Protein AF-A0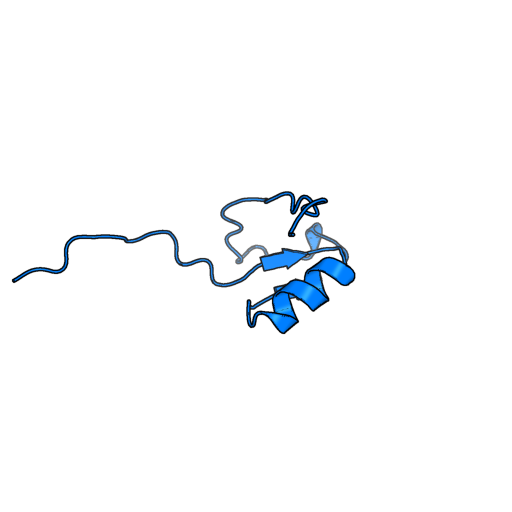A0C3K5Q9-F1 (afdb_monomer_lite)

pLDDT: mean 72.53, std 14.72, range [38.38, 90.19]

Foldseek 3Di:
DDDDDDPPPPPQAEEDCDPVVQVVCVVVVGDYDHDVDPVPPPPPDDPPDDDDPDDPPDPD

Secondary structure (DSSP, 8-state):
-------------EEES-HHHHHHHHHTT--EEE-S-GGGS-TTS-----------TT--

Organism: NCBI:txid870435

Radius of gyration: 14.75 Å; chains: 1; bounding box: 37×41×24 Å

Sequence (60 aa):
MGTFVDSFDRWIGAFTTDPDICQRLFEICVPVWMVWKPDRVPPDMQVSKTVEITRPHDIV

Structure (mmCIF, N/CA/C/O backbone):
data_AF-A0A0C3K5Q9-F1
#
_entry.id   AF-A0A0C3K5Q9-F1
#
loop_
_atom_site.group_PDB
_atom_site.id
_atom_site.type_symbol
_atom_site.label_atom_id
_atom_site.label_alt_id
_atom_site.label_comp_id
_atom_site.label_asym_id
_atom_site.label_entity_id
_atom_site.label_seq_id
_atom_site.pdbx_PDB_ins_code
_atom_site.Cartn_x
_atom_site.Cartn_y
_atom_site.Cartn_z
_atom_site.occupancy
_atom_site.B_iso_or_equiv
_atom_site.auth_seq_id
_atom_site.auth_comp_id
_atom_site.auth_asym_id
_atom_site.auth_atom_id
_atom_site.pdbx_PDB_model_num
ATOM 1 N N . MET A 1 1 ? -18.559 -25.922 -4.517 1.00 38.38 1 MET A N 1
ATOM 2 C CA . MET A 1 1 ? -18.928 -24.957 -5.577 1.00 38.38 1 MET A CA 1
ATOM 3 C C . MET A 1 1 ? -18.015 -23.752 -5.423 1.00 38.38 1 MET A C 1
ATOM 5 O O . MET A 1 1 ? -17.789 -23.348 -4.292 1.00 38.38 1 MET A O 1
ATOM 9 N N . GLY A 1 2 ? -17.374 -23.345 -6.519 1.00 46.00 2 GLY A N 1
ATOM 10 C CA . GLY A 1 2 ? -16.070 -22.674 -6.557 1.00 46.00 2 GLY A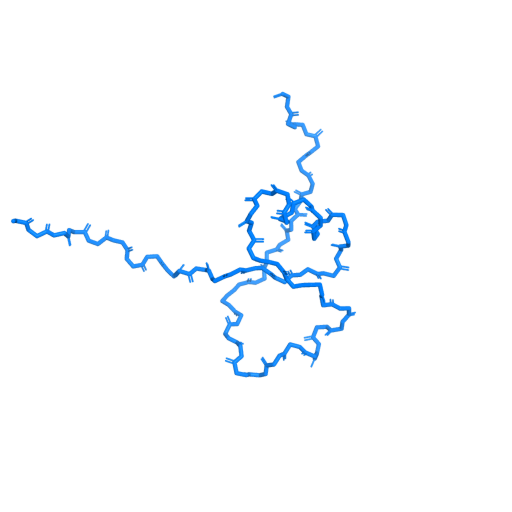 CA 1
ATOM 11 C C . GLY A 1 2 ? -15.986 -21.299 -5.894 1.00 46.00 2 GLY A C 1
ATOM 12 O O . GLY A 1 2 ? -16.912 -20.498 -5.969 1.00 46.00 2 GLY A O 1
ATOM 13 N N . THR A 1 3 ? -14.835 -21.038 -5.276 1.00 53.34 3 THR A N 1
ATOM 14 C CA . THR A 1 3 ? -14.427 -19.743 -4.726 1.00 53.34 3 THR A CA 1
ATOM 15 C C . THR A 1 3 ? -14.153 -18.768 -5.871 1.00 53.34 3 THR A C 1
ATOM 17 O O . THR A 1 3 ? -13.104 -18.838 -6.514 1.00 53.34 3 THR A O 1
ATOM 20 N N . PHE A 1 4 ? -15.109 -17.887 -6.159 1.00 53.84 4 PHE A N 1
ATOM 21 C CA . PHE A 1 4 ? -14.917 -16.778 -7.089 1.00 53.84 4 PHE A CA 1
ATOM 22 C C . PHE A 1 4 ? -14.109 -15.663 -6.406 1.00 53.84 4 PHE A C 1
ATOM 24 O O . PHE A 1 4 ? -14.619 -14.971 -5.534 1.00 53.84 4 PHE A O 1
ATOM 31 N N . VAL A 1 5 ? -12.832 -15.608 -6.796 1.00 54.06 5 VAL A N 1
ATOM 32 C CA . VAL A 1 5 ? -11.941 -14.449 -7.000 1.00 54.06 5 VAL A CA 1
ATOM 33 C C . VAL A 1 5 ? -12.064 -13.282 -6.013 1.00 54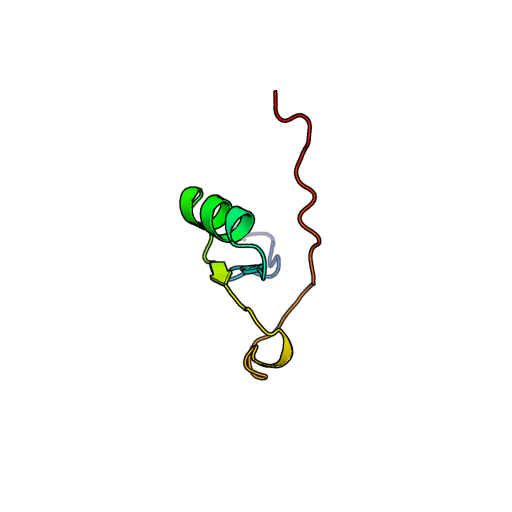.06 5 VAL A C 1
ATOM 35 O O . VAL A 1 5 ? -12.982 -12.482 -6.112 1.00 54.06 5 VAL A O 1
ATOM 38 N N . ASP A 1 6 ? -11.024 -13.095 -5.199 1.00 47.25 6 ASP A N 1
ATOM 39 C CA . ASP A 1 6 ? -10.263 -11.851 -5.333 1.00 47.25 6 ASP A CA 1
ATOM 40 C C . ASP A 1 6 ? -8.793 -12.061 -4.961 1.00 47.25 6 ASP A C 1
ATOM 42 O O . ASP A 1 6 ? -8.389 -12.078 -3.799 1.00 47.25 6 ASP A O 1
ATOM 46 N N . SER A 1 7 ? -7.972 -12.272 -5.984 1.00 55.25 7 SER A N 1
ATOM 47 C CA . SER A 1 7 ? -6.533 -12.058 -5.913 1.00 55.25 7 SER A CA 1
ATOM 48 C C . SER A 1 7 ? -6.261 -10.554 -5.933 1.00 55.25 7 SER A C 1
ATOM 50 O O . SER A 1 7 ? -5.604 -10.059 -6.846 1.00 55.25 7 SER A O 1
ATOM 52 N N . PHE A 1 8 ? -6.779 -9.816 -4.949 1.00 50.78 8 PHE A N 1
ATOM 53 C CA . PHE A 1 8 ? -6.216 -8.510 -4.648 1.00 50.78 8 PHE A CA 1
ATOM 54 C C . PHE A 1 8 ? -4.793 -8.763 -4.178 1.00 50.78 8 PHE A C 1
ATOM 56 O O . PHE A 1 8 ? -4.584 -9.558 -3.258 1.00 50.78 8 PHE A O 1
ATOM 63 N N . ASP A 1 9 ? -3.830 -8.130 -4.843 1.00 58.81 9 ASP A N 1
ATOM 64 C CA . ASP A 1 9 ? -2.436 -8.043 -4.428 1.00 58.81 9 ASP A CA 1
ATOM 65 C C . ASP A 1 9 ? -2.344 -8.070 -2.903 1.00 58.81 9 ASP A C 1
ATOM 67 O O . ASP A 1 9 ? -2.788 -7.146 -2.225 1.00 58.81 9 ASP A O 1
ATOM 71 N N . ARG A 1 10 ? -1.869 -9.175 -2.325 1.00 61.44 10 ARG A N 1
ATOM 72 C CA . ARG A 1 10 ? -1.825 -9.323 -0.871 1.00 61.44 10 ARG A CA 1
ATOM 73 C C . ARG A 1 10 ? -0.677 -8.456 -0.369 1.00 61.44 10 ARG A C 1
ATOM 75 O O . ARG A 1 10 ? 0.459 -8.917 -0.315 1.00 61.44 10 ARG A O 1
ATOM 82 N N . TRP A 1 11 ? -0.961 -7.194 -0.051 1.00 66.00 11 TRP A N 1
ATOM 83 C CA . TRP A 1 11 ? 0.009 -6.281 0.551 1.00 66.00 11 TRP A CA 1
ATOM 84 C C . TRP A 1 11 ? 0.576 -6.938 1.816 1.00 66.00 11 TRP A C 1
ATOM 86 O O . TRP A 1 11 ? -0.164 -7.266 2.742 1.00 66.00 11 TRP A O 1
ATOM 96 N N . ILE A 1 12 ? 1.889 -7.185 1.827 1.00 80.81 12 ILE A N 1
ATOM 97 C CA . ILE A 1 12 ? 2.584 -7.861 2.937 1.00 80.81 12 ILE A CA 1
ATOM 98 C C . ILE A 1 12 ? 2.846 -6.882 4.093 1.00 80.81 12 ILE A C 1
ATOM 100 O O . ILE A 1 12 ? 2.996 -7.300 5.238 1.00 80.81 12 ILE A O 1
ATOM 104 N N . GLY A 1 13 ? 2.855 -5.580 3.807 1.00 83.00 13 GLY A N 1
ATOM 105 C CA . GLY A 1 13 ? 3.019 -4.517 4.788 1.00 83.00 13 GLY A CA 1
ATOM 106 C C . GLY A 1 13 ? 3.297 -3.171 4.126 1.00 83.00 13 GLY A C 1
ATOM 107 O O . GLY A 1 13 ? 3.112 -3.016 2.917 1.00 83.00 13 GLY A O 1
ATOM 108 N N . ALA A 1 14 ? 3.742 -2.203 4.921 1.00 85.19 14 ALA A N 1
ATOM 109 C CA . ALA A 1 14 ? 3.979 -0.830 4.492 1.00 85.19 14 ALA A CA 1
ATOM 110 C C . ALA A 1 14 ? 5.400 -0.350 4.813 1.00 85.19 14 ALA A C 1
ATOM 112 O O . ALA A 1 14 ? 6.012 -0.750 5.801 1.00 85.19 14 ALA A O 1
ATOM 113 N N . PHE A 1 15 ? 5.896 0.577 4.001 1.00 85.69 15 PHE A N 1
ATOM 114 C CA . PHE A 1 15 ? 7.101 1.347 4.288 1.00 85.69 15 PHE A CA 1
ATOM 115 C C . PHE A 1 15 ? 6.724 2.766 4.671 1.00 85.69 15 PHE A C 1
ATOM 117 O O . PHE A 1 15 ? 5.848 3.360 4.047 1.00 85.69 15 PHE A O 1
ATOM 124 N N . THR A 1 16 ? 7.404 3.327 5.665 1.00 86.44 16 THR A N 1
ATOM 125 C CA . THR A 1 16 ? 7.218 4.730 6.041 1.00 86.44 16 THR A CA 1
ATOM 126 C C . THR A 1 16 ? 8.529 5.359 6.489 1.00 86.44 16 THR A C 1
ATOM 128 O O . THR A 1 16 ? 9.361 4.710 7.118 1.00 86.44 16 THR A O 1
ATOM 131 N N . THR A 1 17 ? 8.714 6.636 6.171 1.00 87.25 17 THR A N 1
ATOM 132 C CA . THR A 1 17 ? 9.791 7.480 6.710 1.00 87.25 17 THR A CA 1
ATOM 133 C C . THR A 1 17 ? 9.344 8.241 7.964 1.00 87.25 17 THR A C 1
ATOM 135 O O . THR A 1 17 ? 10.181 8.827 8.642 1.00 87.25 17 THR A O 1
ATOM 138 N N . ASP A 1 18 ? 8.037 8.273 8.253 1.00 88.31 18 ASP A N 1
ATOM 139 C CA . ASP A 1 18 ? 7.430 9.014 9.365 1.00 88.31 18 ASP A CA 1
ATOM 140 C C . ASP A 1 18 ? 7.256 8.092 10.596 1.00 88.31 18 ASP A C 1
ATOM 142 O O . ASP A 1 18 ? 6.532 7.087 10.505 1.00 88.31 18 ASP A O 1
ATOM 146 N N . PRO A 1 19 ? 7.891 8.411 11.744 1.00 87.06 19 PRO A N 1
ATOM 147 C CA . PRO A 1 19 ? 7.747 7.661 12.991 1.00 87.06 19 PRO A CA 1
ATOM 148 C C . PRO A 1 19 ? 6.321 7.597 13.545 1.00 87.06 19 PRO A C 1
ATOM 150 O O . PRO A 1 19 ? 5.917 6.533 14.013 1.00 87.06 19 PRO A O 1
ATOM 153 N N . ASP A 1 20 ? 5.544 8.679 13.450 1.00 89.75 20 ASP A N 1
ATOM 154 C CA . ASP A 1 20 ? 4.170 8.729 13.967 1.00 89.75 20 ASP A CA 1
ATOM 155 C C . ASP A 1 20 ? 3.280 7.760 13.180 1.00 89.75 20 ASP A C 1
ATOM 157 O O . ASP A 1 20 ? 2.450 7.040 13.737 1.00 89.75 20 ASP A O 1
ATOM 161 N N . ILE A 1 21 ? 3.474 7.709 11.861 1.00 86.62 21 ILE A N 1
ATOM 162 C CA . ILE A 1 21 ? 2.773 6.771 10.981 1.00 86.62 21 ILE A CA 1
ATOM 163 C C . ILE A 1 21 ? 3.231 5.334 11.240 1.00 86.62 21 ILE A C 1
ATOM 165 O O . ILE A 1 21 ? 2.399 4.428 11.275 1.00 86.62 21 ILE A O 1
ATOM 169 N N . CYS A 1 22 ? 4.530 5.118 11.465 1.00 87.62 22 CYS A N 1
ATOM 170 C CA . CYS A 1 22 ? 5.063 3.800 11.804 1.00 87.62 22 CYS A CA 1
ATOM 171 C C . CYS A 1 22 ? 4.420 3.252 13.079 1.00 87.62 22 CYS A C 1
ATOM 173 O O . CYS A 1 22 ? 3.999 2.098 13.112 1.00 87.62 22 CYS A O 1
ATOM 175 N N . GLN A 1 23 ? 4.312 4.087 14.112 1.00 87.31 23 GLN A N 1
ATOM 176 C CA . GLN A 1 23 ? 3.691 3.703 15.369 1.00 87.31 23 GLN A CA 1
ATOM 177 C C . GLN A 1 23 ? 2.206 3.375 15.185 1.00 87.31 23 GLN A C 1
ATOM 179 O O . GLN A 1 23 ? 1.769 2.310 15.608 1.00 87.31 23 GLN A O 1
ATOM 184 N N . ARG A 1 24 ? 1.444 4.231 14.492 1.00 89.88 24 ARG A N 1
ATOM 185 C CA . ARG A 1 24 ? 0.012 3.991 14.238 1.00 89.88 24 ARG A CA 1
ATOM 186 C C . ARG A 1 24 ? -0.236 2.684 13.492 1.00 89.88 24 ARG A C 1
ATOM 188 O O . ARG A 1 24 ? -1.153 1.951 13.840 1.00 89.88 24 ARG A O 1
ATOM 195 N N . LEU A 1 25 ? 0.577 2.384 12.476 1.00 87.75 25 LEU A N 1
ATOM 196 C CA . LEU A 1 25 ? 0.472 1.137 11.712 1.00 87.75 25 LEU A CA 1
ATOM 197 C C . LEU A 1 25 ? 0.816 -0.086 12.570 1.00 87.75 25 LEU A C 1
ATOM 199 O O . LEU A 1 25 ? 0.125 -1.101 12.493 1.00 87.75 25 LEU A O 1
ATOM 203 N N . PHE A 1 26 ? 1.831 0.029 13.428 1.00 84.62 26 PHE A N 1
ATOM 204 C CA . PHE A 1 26 ? 2.176 -1.014 14.388 1.00 84.62 26 PHE A CA 1
ATOM 205 C C . PHE A 1 26 ? 1.045 -1.272 15.397 1.00 84.62 26 PHE A C 1
ATOM 207 O O . PHE A 1 26 ? 0.697 -2.426 15.639 1.00 84.62 26 PHE A O 1
ATOM 214 N N . GLU A 1 27 ? 0.428 -0.216 15.936 1.00 90.19 27 GLU A N 1
ATOM 215 C CA . GLU A 1 27 ? -0.687 -0.302 16.893 1.00 90.19 27 GLU A CA 1
ATOM 216 C C . GLU A 1 27 ? -1.913 -1.028 16.318 1.00 90.19 27 GLU A C 1
ATOM 218 O O . GLU A 1 27 ? -2.599 -1.741 17.048 1.00 90.19 27 GLU A O 1
ATOM 223 N N . ILE A 1 28 ? -2.163 -0.909 15.010 1.00 89.44 28 ILE A N 1
ATOM 224 C CA . ILE A 1 28 ? -3.248 -1.625 14.315 1.00 89.44 28 ILE A CA 1
ATOM 225 C C . ILE A 1 28 ? -2.809 -2.977 13.721 1.00 89.44 28 ILE A C 1
ATOM 227 O O . ILE A 1 28 ? -3.517 -3.542 12.886 1.00 89.44 28 ILE A O 1
ATOM 231 N N . CYS A 1 29 ? -1.650 -3.503 14.132 1.00 87.00 29 CYS A N 1
ATOM 232 C CA . CYS A 1 29 ? -1.087 -4.784 13.690 1.00 87.00 29 CYS A CA 1
ATOM 233 C C . CYS A 1 29 ? -0.791 -4.881 12.178 1.00 87.00 29 CYS A C 1
ATOM 235 O O . CYS A 1 29 ? -0.753 -5.984 11.626 1.00 87.00 29 CYS A O 1
ATOM 237 N N . VAL A 1 30 ? -0.548 -3.757 11.497 1.00 86.19 30 VAL A N 1
ATOM 238 C CA . VAL A 1 30 ? -0.062 -3.756 10.110 1.00 86.19 30 VAL A CA 1
ATOM 239 C C . VAL A 1 30 ? 1.462 -3.918 10.119 1.00 86.19 30 VAL A C 1
ATOM 241 O O . VAL A 1 30 ? 2.149 -3.118 10.759 1.00 86.19 30 VAL A O 1
ATOM 244 N N . PRO A 1 31 ? 2.032 -4.907 9.403 1.00 86.06 31 PRO A N 1
ATOM 245 C CA . PRO A 1 31 ? 3.478 -5.007 9.252 1.00 86.06 31 PRO A CA 1
ATOM 246 C C . PRO A 1 31 ? 4.025 -3.729 8.614 1.00 86.06 31 PRO A C 1
ATOM 248 O O . PRO A 1 31 ? 3.606 -3.341 7.522 1.00 86.06 31 PRO A O 1
ATOM 251 N N . VAL A 1 32 ? 4.937 -3.052 9.305 1.00 87.94 32 VAL A N 1
ATOM 252 C CA . VAL A 1 32 ? 5.482 -1.766 8.872 1.00 87.94 32 VAL A CA 1
ATOM 253 C C . VAL A 1 32 ? 6.990 -1.727 9.072 1.00 87.94 32 VAL A C 1
ATOM 255 O O . VAL A 1 32 ? 7.511 -2.182 10.090 1.00 87.94 32 VAL A O 1
ATOM 258 N N . TRP A 1 33 ? 7.693 -1.159 8.097 1.00 87.19 33 TRP A N 1
ATOM 259 C CA . TRP A 1 33 ? 9.133 -0.940 8.145 1.00 87.19 33 TRP A CA 1
ATOM 260 C C . TRP A 1 33 ? 9.439 0.554 8.074 1.00 87.19 33 TRP A C 1
ATOM 262 O O . TRP A 1 33 ? 9.081 1.239 7.111 1.00 87.19 33 TRP A O 1
ATOM 272 N N . MET A 1 34 ? 10.144 1.051 9.090 1.00 84.88 34 MET A N 1
ATOM 273 C CA . MET A 1 34 ? 10.656 2.416 9.107 1.00 84.88 34 MET A CA 1
ATOM 274 C C . MET A 1 34 ? 11.892 2.516 8.208 1.00 84.88 34 MET A C 1
ATOM 276 O O . MET A 1 34 ? 12.948 1.960 8.516 1.00 84.88 34 MET A O 1
ATOM 280 N N . VAL A 1 35 ? 11.771 3.234 7.097 1.00 83.06 35 VAL A N 1
ATOM 281 C CA . VAL A 1 35 ? 12.843 3.418 6.117 1.00 83.06 35 VAL A CA 1
ATOM 282 C C . VAL A 1 35 ? 13.247 4.879 6.109 1.00 83.06 35 VAL A C 1
ATOM 284 O O . VAL A 1 35 ? 12.553 5.722 5.569 1.00 83.06 35 VAL A O 1
ATOM 287 N N . TRP A 1 36 ? 14.405 5.182 6.687 1.00 75.38 36 TRP A N 1
ATOM 288 C CA . TRP A 1 36 ? 14.944 6.546 6.736 1.00 75.38 36 TRP A CA 1
ATOM 289 C C . TRP A 1 36 ? 15.502 7.026 5.394 1.00 75.38 36 TRP A C 1
ATOM 291 O O . TRP A 1 36 ? 15.666 8.224 5.175 1.00 75.38 36 TRP A O 1
ATOM 301 N N . LYS A 1 37 ? 15.847 6.087 4.510 1.00 79.50 37 LYS A N 1
ATOM 302 C CA . LYS A 1 37 ? 16.418 6.360 3.194 1.00 79.50 37 LYS A CA 1
ATOM 303 C C . LYS A 1 37 ? 15.791 5.407 2.164 1.00 79.50 37 LYS A C 1
ATOM 305 O O . LYS A 1 37 ? 16.081 4.212 2.225 1.00 79.50 37 LYS A O 1
ATOM 310 N N . PRO A 1 38 ? 14.894 5.886 1.283 1.00 70.25 38 PRO A N 1
ATOM 311 C CA . PRO A 1 38 ? 14.142 5.033 0.352 1.00 70.25 38 PRO A CA 1
ATOM 312 C C . PRO A 1 38 ? 15.00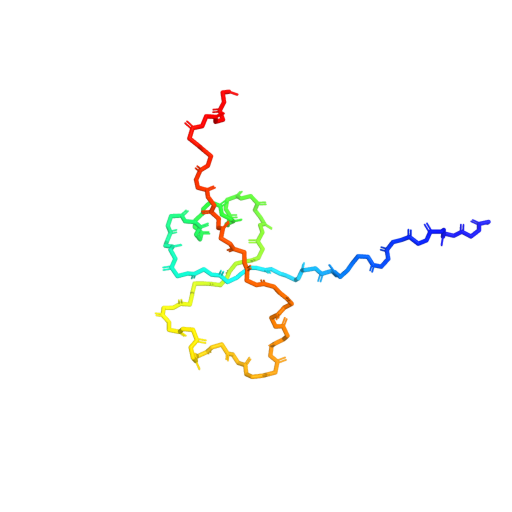8 4.232 -0.631 1.00 70.25 38 PRO A C 1
ATOM 314 O O . PRO A 1 38 ? 14.621 3.150 -1.052 1.00 70.25 38 PRO A O 1
ATOM 317 N N . ASP A 1 39 ? 16.206 4.722 -0.946 1.00 76.75 39 ASP A N 1
ATOM 318 C CA . ASP A 1 39 ? 17.231 4.036 -1.748 1.00 76.75 39 ASP A CA 1
ATOM 319 C C . ASP A 1 39 ? 17.787 2.763 -1.082 1.00 76.75 39 ASP A C 1
ATOM 321 O O . ASP A 1 39 ? 18.479 1.978 -1.727 1.00 76.75 39 ASP A O 1
ATOM 325 N N . ARG A 1 40 ? 17.492 2.545 0.206 1.00 75.56 40 ARG A N 1
ATOM 326 C CA . ARG A 1 40 ? 17.865 1.339 0.956 1.00 75.56 40 ARG A CA 1
ATOM 327 C C . ARG A 1 40 ? 16.775 0.275 0.998 1.00 75.56 40 ARG A C 1
ATOM 329 O O . ARG A 1 40 ? 16.988 -0.750 1.645 1.00 75.56 40 ARG A O 1
ATOM 336 N N . VAL A 1 41 ? 15.623 0.500 0.360 1.00 74.88 41 VAL A N 1
ATOM 337 C CA . VAL A 1 41 ? 14.641 -0.574 0.175 1.00 74.88 41 VAL A CA 1
ATOM 338 C C . VAL A 1 41 ? 15.299 -1.655 -0.692 1.00 74.88 41 VAL A C 1
ATOM 34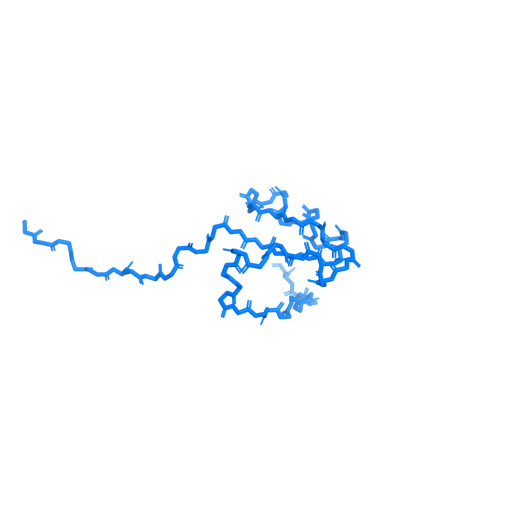0 O O . VAL A 1 41 ? 15.813 -1.323 -1.763 1.00 74.88 41 VAL A O 1
ATOM 343 N N . PRO A 1 42 ? 15.340 -2.920 -0.237 1.00 79.12 42 PRO A N 1
ATOM 344 C CA . PRO A 1 42 ? 15.961 -3.992 -1.002 1.00 79.12 42 PRO A CA 1
ATOM 345 C C . PRO A 1 42 ? 15.371 -4.085 -2.423 1.00 79.12 42 PRO A C 1
ATOM 347 O O . PRO A 1 42 ? 14.154 -3.981 -2.580 1.00 79.12 42 PRO A O 1
ATOM 350 N N . PRO A 1 43 ? 16.197 -4.251 -3.472 1.00 72.00 43 PRO A N 1
ATOM 351 C CA . PRO A 1 43 ? 15.739 -4.226 -4.866 1.00 72.00 43 PRO A CA 1
ATOM 352 C C . PRO A 1 43 ? 14.875 -5.439 -5.244 1.00 72.00 43 PRO A C 1
ATOM 354 O O . PRO A 1 43 ? 14.169 -5.413 -6.247 1.00 72.00 43 PRO A O 1
ATOM 357 N N . ASP A 1 44 ? 14.935 -6.503 -4.447 1.00 80.75 44 ASP A N 1
ATOM 358 C CA . ASP A 1 44 ? 14.076 -7.684 -4.515 1.00 80.75 44 ASP A CA 1
ATOM 359 C C . ASP A 1 44 ? 12.677 -7.440 -3.923 1.00 80.75 44 ASP A C 1
ATOM 361 O O . ASP A 1 44 ? 11.780 -8.274 -4.068 1.00 80.75 44 ASP A O 1
ATOM 365 N N . MET A 1 45 ? 12.455 -6.281 -3.297 1.00 76.88 45 MET A N 1
ATOM 366 C CA . MET A 1 45 ? 11.158 -5.894 -2.767 1.00 76.88 45 MET A CA 1
ATOM 367 C C . MET A 1 45 ? 10.282 -5.264 -3.851 1.00 76.88 45 MET A C 1
ATOM 369 O O . MET A 1 45 ? 10.577 -4.194 -4.382 1.00 76.88 45 MET A O 1
ATOM 373 N N . GLN A 1 46 ? 9.147 -5.896 -4.147 1.00 74.00 46 GLN A N 1
ATOM 374 C CA . GLN A 1 46 ? 8.161 -5.328 -5.064 1.00 74.00 46 GLN A CA 1
ATOM 375 C C . GLN A 1 46 ? 7.332 -4.253 -4.357 1.00 74.00 46 GLN A C 1
ATOM 377 O O . GLN A 1 46 ? 6.364 -4.544 -3.654 1.00 74.00 46 GLN A O 1
ATOM 382 N N . VAL A 1 47 ? 7.704 -2.990 -4.558 1.00 71.94 47 VAL A N 1
ATOM 383 C CA . VAL A 1 47 ? 6.882 -1.849 -4.140 1.00 71.94 47 VAL A CA 1
ATOM 384 C C . VAL A 1 47 ? 5.770 -1.652 -5.171 1.00 71.94 47 VAL A C 1
ATOM 386 O O . VAL A 1 47 ? 5.983 -1.060 -6.223 1.00 71.94 47 VAL A O 1
ATOM 389 N N . SER A 1 48 ? 4.579 -2.178 -4.870 1.00 70.12 48 SER A N 1
ATOM 390 C CA . SER A 1 48 ? 3.417 -2.126 -5.774 1.00 70.12 48 SER A CA 1
ATOM 391 C C . SER A 1 48 ? 2.906 -0.696 -5.995 1.00 70.12 48 SER A C 1
ATOM 393 O O . SER A 1 48 ? 2.591 -0.306 -7.119 1.00 70.12 48 SER A O 1
ATOM 395 N N . LYS A 1 49 ? 2.845 0.117 -4.931 1.00 71.69 49 LYS A N 1
ATOM 396 C CA . LYS A 1 49 ? 2.363 1.499 -5.002 1.00 71.69 49 LYS A CA 1
ATOM 397 C C . LYS A 1 49 ? 2.893 2.326 -3.835 1.00 71.69 49 LYS A C 1
ATOM 399 O O . LYS A 1 49 ? 2.841 1.899 -2.685 1.00 71.69 49 LYS 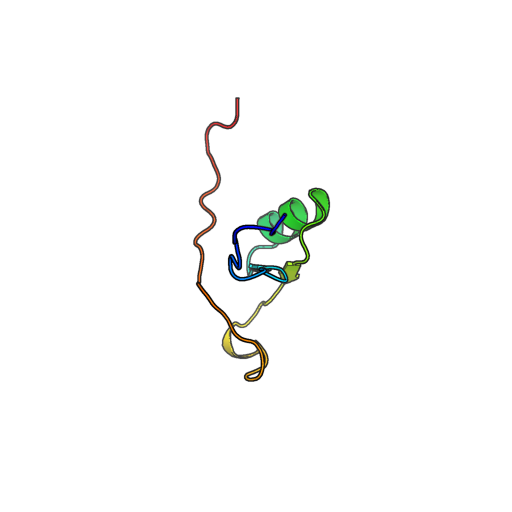A O 1
ATOM 404 N N . THR A 1 50 ? 3.336 3.542 -4.128 1.00 71.31 50 THR A N 1
ATOM 405 C CA . THR A 1 50 ? 3.577 4.558 -3.101 1.00 71.31 50 THR A CA 1
ATOM 406 C C . THR A 1 50 ? 2.241 5.176 -2.706 1.00 71.31 50 THR A C 1
ATOM 408 O O . THR A 1 50 ? 1.486 5.633 -3.565 1.00 71.31 50 THR A O 1
ATOM 411 N N . VAL A 1 51 ? 1.931 5.164 -1.413 1.00 66.50 51 VAL A N 1
ATOM 412 C CA . VAL A 1 51 ? 0.708 5.762 -0.872 1.00 66.50 51 VAL A CA 1
ATOM 413 C C . VAL A 1 51 ? 1.105 6.929 0.013 1.00 66.50 51 VAL A C 1
ATOM 415 O O . VAL A 1 51 ? 1.886 6.765 0.948 1.00 66.50 51 VAL A O 1
ATOM 418 N N . GLU A 1 52 ? 0.557 8.104 -0.273 1.00 66.19 52 GLU A N 1
ATOM 419 C CA . GLU A 1 52 ? 0.615 9.223 0.659 1.00 66.19 52 GLU A CA 1
ATOM 420 C C . GLU A 1 52 ? -0.423 8.984 1.751 1.00 66.19 52 GLU A C 1
ATOM 422 O O . GLU A 1 52 ? -1.627 8.948 1.491 1.00 66.19 52 GLU A O 1
ATOM 427 N N . ILE A 1 53 ? 0.043 8.776 2.980 1.00 64.69 53 ILE A N 1
ATOM 428 C CA . ILE A 1 53 ? -0.849 8.674 4.130 1.00 64.69 53 ILE A CA 1
ATOM 429 C C . ILE A 1 53 ? -1.199 10.099 4.540 1.00 64.69 53 ILE A C 1
ATOM 431 O O . ILE A 1 53 ? -0.454 10.767 5.259 1.00 64.69 53 ILE A O 1
ATOM 435 N N . THR A 1 54 ? -2.337 10.589 4.059 1.00 62.50 54 THR A N 1
ATOM 436 C CA . THR A 1 54 ? -2.906 11.830 4.571 1.00 62.50 54 THR A CA 1
ATOM 437 C C . THR A 1 54 ? -3.386 11.571 5.995 1.00 62.50 54 THR A C 1
ATOM 439 O O . THR A 1 54 ? -4.126 10.624 6.254 1.00 62.50 54 THR A O 1
ATOM 442 N N . ARG A 1 55 ? -2.936 12.386 6.959 1.00 58.47 55 ARG A N 1
ATOM 443 C CA . ARG A 1 55 ? -3.518 12.374 8.307 1.00 58.47 55 ARG A CA 1
ATOM 444 C C . ARG A 1 55 ? -4.999 12.733 8.140 1.00 58.47 55 ARG A C 1
ATOM 446 O O . ARG A 1 55 ? -5.267 13.849 7.685 1.00 58.47 55 ARG A O 1
ATOM 453 N N . PRO A 1 56 ? -5.954 11.845 8.459 1.00 56.62 56 PRO A N 1
ATOM 454 C CA . PRO A 1 56 ? -7.347 12.248 8.462 1.00 56.62 56 PRO A CA 1
ATOM 455 C C . PRO A 1 56 ? -7.486 13.275 9.584 1.00 56.62 56 PRO A C 1
ATOM 457 O O . PRO A 1 56 ? -7.223 12.971 10.746 1.00 56.62 56 PRO A O 1
ATOM 460 N N . HIS A 1 57 ? -7.787 14.518 9.215 1.00 49.53 57 HIS A N 1
ATOM 461 C CA . HIS A 1 57 ? -7.920 15.611 10.177 1.00 49.53 57 HIS A CA 1
ATOM 462 C C . HIS A 1 57 ? -9.237 15.528 10.968 1.00 49.53 57 HIS A C 1
ATOM 464 O O . HIS A 1 57 ? -9.382 16.259 11.937 1.00 49.53 57 HIS A O 1
ATOM 470 N N . ASP A 1 58 ? -10.130 14.587 10.630 1.00 44.34 58 ASP A N 1
ATOM 471 C CA . ASP A 1 58 ? -11.482 14.489 11.189 1.00 44.34 58 ASP A CA 1
ATOM 472 C C . ASP A 1 58 ? -11.968 13.027 11.321 1.00 44.34 58 ASP A C 1
ATOM 474 O O . ASP A 1 58 ? -13.013 12.659 10.784 1.00 44.34 58 ASP A O 1
ATOM 478 N N . ILE A 1 59 ? -11.221 12.151 12.009 1.00 55.41 59 ILE A N 1
ATOM 479 C CA . ILE A 1 59 ? -11.849 10.919 12.530 1.00 55.41 59 ILE A CA 1
ATOM 480 C C . ILE A 1 59 ? -12.580 11.310 13.821 1.00 55.41 59 ILE A C 1
ATOM 482 O O . ILE A 1 59 ? -11.931 11.497 14.850 1.00 55.41 59 ILE A O 1
ATOM 486 N N . VAL A 1 60 ? -13.902 11.494 13.722 1.00 42.94 60 VAL A N 1
ATOM 487 C CA . VAL A 1 60 ? -14.829 11.768 14.841 1.00 42.94 60 VAL A CA 1
ATOM 488 C C . VAL A 1 60 ? -15.221 10.472 15.539 1.00 42.94 60 VAL A C 1
ATOM 490 O O . VAL A 1 60 ? -15.517 9.493 14.816 1.00 42.94 60 VAL A O 1
#